Protein AF-A0A3B9VKL6-F1 (afdb_monomer)

Structure (mmCIF, N/CA/C/O backbone):
data_AF-A0A3B9VKL6-F1
#
_entry.id   AF-A0A3B9VKL6-F1
#
loop_
_ato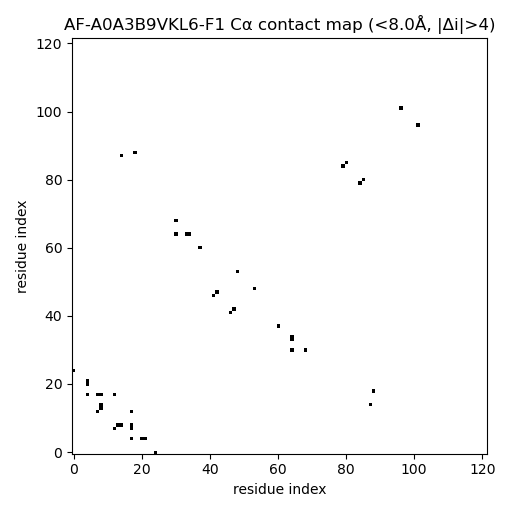m_site.group_PDB
_atom_site.id
_atom_site.type_symbol
_atom_site.label_atom_id
_atom_site.label_alt_id
_atom_site.label_comp_id
_atom_site.label_asym_id
_atom_site.label_entity_id
_atom_site.label_seq_id
_atom_site.pdbx_PDB_ins_code
_atom_site.Cartn_x
_atom_site.Cartn_y
_atom_site.Cartn_z
_atom_site.occupancy
_atom_site.B_iso_or_equiv
_atom_site.auth_seq_id
_atom_site.auth_comp_id
_atom_site.auth_asym_id
_atom_site.auth_atom_id
_atom_site.pdbx_PDB_model_num
ATOM 1 N N . ALA A 1 1 ? -4.324 -10.581 7.704 1.00 67.12 1 ALA A N 1
ATOM 2 C CA . ALA A 1 1 ? -3.921 -9.162 7.576 1.00 67.12 1 ALA A CA 1
ATOM 3 C C . ALA A 1 1 ? -4.707 -8.247 8.523 1.00 67.12 1 ALA A C 1
ATOM 5 O O . ALA A 1 1 ? -4.085 -7.620 9.365 1.00 67.12 1 ALA A O 1
ATOM 6 N N . ARG A 1 2 ? -6.049 -8.212 8.460 1.00 73.31 2 ARG A N 1
ATOM 7 C CA . ARG A 1 2 ? -6.895 -7.395 9.363 1.00 73.31 2 ARG A CA 1
ATOM 8 C C . ARG A 1 2 ? -6.669 -7.653 10.861 1.00 73.31 2 ARG A C 1
ATOM 10 O O . ARG A 1 2 ? -6.453 -6.707 11.604 1.00 73.31 2 ARG A O 1
ATOM 17 N N . GLU A 1 3 ? -6.620 -8.917 11.282 1.00 82.00 3 GLU A N 1
ATOM 18 C CA . GLU A 1 3 ? -6.334 -9.277 12.685 1.00 82.00 3 GLU A CA 1
ATOM 19 C C . GLU A 1 3 ? -4.936 -8.822 13.148 1.00 82.00 3 GLU A C 1
ATOM 21 O O . GLU A 1 3 ? -4.759 -8.449 14.302 1.00 82.00 3 GLU A O 1
ATOM 26 N N . ILE A 1 4 ? -3.955 -8.759 12.236 1.00 86.75 4 ILE A N 1
ATOM 27 C CA . ILE A 1 4 ? -2.611 -8.246 12.547 1.00 86.75 4 ILE A CA 1
ATOM 28 C C . ILE A 1 4 ? -2.682 -6.742 12.828 1.00 86.75 4 ILE A C 1
ATOM 30 O O . ILE A 1 4 ? -2.154 -6.296 13.839 1.00 86.75 4 ILE A O 1
ATOM 34 N N . LEU A 1 5 ? -3.375 -5.969 11.983 1.00 86.06 5 LEU A N 1
ATOM 35 C CA . LEU A 1 5 ? -3.556 -4.523 12.177 1.00 86.06 5 LEU A CA 1
ATOM 36 C C . LEU A 1 5 ? -4.270 -4.201 13.498 1.00 86.06 5 LEU A C 1
ATOM 38 O O . LEU A 1 5 ? -3.831 -3.321 14.228 1.00 86.06 5 LEU A O 1
ATOM 42 N N . ARG A 1 6 ? -5.308 -4.966 13.852 1.00 83.25 6 ARG A N 1
ATOM 43 C CA . ARG A 1 6 ? -5.984 -4.854 15.157 1.00 83.25 6 ARG A CA 1
ATOM 44 C C . ARG A 1 6 ? -5.059 -5.191 16.325 1.00 83.25 6 ARG A C 1
ATOM 46 O O . ARG A 1 6 ? -5.095 -4.525 17.359 1.00 83.25 6 ARG A O 1
ATOM 53 N N . GLY A 1 7 ? -4.203 -6.200 16.161 1.00 87.06 7 GLY A N 1
ATOM 54 C CA . GLY A 1 7 ? -3.145 -6.499 17.123 1.00 87.06 7 GLY A CA 1
ATOM 55 C C . GLY A 1 7 ? -2.233 -5.292 17.354 1.00 87.06 7 GLY A C 1
ATOM 56 O O . GLY A 1 7 ? -1.944 -4.962 18.501 1.00 87.06 7 GLY A O 1
ATOM 57 N N . LEU A 1 8 ? -1.854 -4.578 16.287 1.00 88.38 8 LEU A N 1
ATOM 58 C CA . LEU A 1 8 ? -1.040 -3.357 16.372 1.00 88.38 8 LEU A CA 1
ATOM 59 C C . LEU A 1 8 ? -1.754 -2.219 17.126 1.00 88.38 8 LEU A C 1
ATOM 61 O O . LEU A 1 8 ? -1.115 -1.525 17.916 1.00 88.38 8 LEU A O 1
ATOM 65 N N . GLU A 1 9 ? -3.068 -2.059 16.946 1.00 85.50 9 GLU A N 1
ATOM 66 C CA . GLU A 1 9 ? -3.876 -1.108 17.731 1.00 85.50 9 GLU A CA 1
ATOM 67 C C . GLU A 1 9 ? -3.938 -1.502 19.212 1.00 85.50 9 GLU A C 1
ATOM 69 O O . GLU A 1 9 ? -3.777 -0.658 20.093 1.00 85.50 9 GLU A O 1
ATOM 74 N N . THR A 1 10 ? -4.097 -2.798 19.495 1.00 86.88 10 THR A N 1
ATOM 75 C CA . THR A 1 10 ? -4.142 -3.341 20.865 1.00 86.88 10 THR A CA 1
ATOM 76 C C . THR A 1 10 ? -2.800 -3.166 21.581 1.00 86.88 10 THR A C 1
ATOM 78 O O . THR A 1 10 ? -2.754 -2.879 22.777 1.00 86.88 10 THR A O 1
ATOM 81 N N . LEU A 1 11 ? -1.698 -3.250 20.831 1.00 92.75 11 LEU A N 1
ATOM 82 C CA . LEU A 1 11 ? -0.335 -2.946 21.276 1.00 92.75 11 LEU A CA 1
ATOM 83 C C . LEU A 1 11 ? -0.073 -1.438 21.462 1.00 92.75 11 LEU A C 1
ATOM 85 O O . LEU A 1 11 ? 1.048 -1.057 21.795 1.00 92.75 11 LEU A O 1
ATOM 89 N N . ARG A 1 12 ? -1.091 -0.580 21.286 1.00 89.06 12 ARG A N 1
ATOM 90 C CA . ARG A 1 1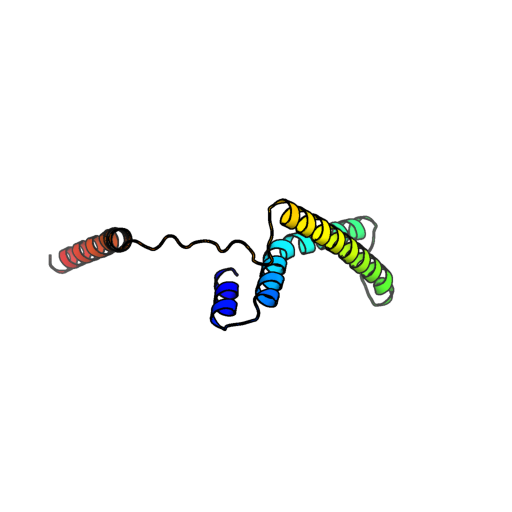2 ? -1.033 0.884 21.447 1.00 89.06 12 ARG A CA 1
ATOM 91 C C . ARG A 1 12 ? -0.016 1.572 20.536 1.00 89.06 12 ARG A C 1
ATOM 93 O O . ARG A 1 12 ? 0.571 2.589 20.911 1.00 89.06 12 ARG A O 1
ATOM 100 N N . LEU A 1 13 ? 0.195 1.045 19.331 1.00 91.06 13 LEU A N 1
ATOM 101 C CA . LEU A 1 13 ? 0.979 1.762 18.329 1.00 91.06 13 LEU A CA 1
ATOM 102 C C . LEU A 1 13 ? 0.267 3.062 17.909 1.00 91.06 13 LEU A C 1
ATOM 104 O O . LEU A 1 13 ? -0.966 3.102 17.887 1.00 91.06 13 LEU A O 1
ATOM 108 N N . PRO A 1 14 ? 1.017 4.121 17.543 1.00 92.38 14 PRO A N 1
ATOM 109 C CA . PRO A 1 14 ? 0.437 5.356 17.028 1.00 92.38 14 PRO A CA 1
ATOM 110 C C . PRO A 1 14 ? -0.526 5.082 15.869 1.00 92.38 14 PRO A C 1
ATOM 112 O O . PRO A 1 14 ? -0.166 4.393 14.910 1.00 92.38 14 PRO A O 1
ATOM 115 N N . SER A 1 15 ? -1.726 5.665 15.927 1.00 87.88 15 SER A N 1
ATOM 116 C CA . SER A 1 15 ? -2.789 5.456 14.933 1.00 87.88 15 SER A CA 1
ATOM 117 C C . SER A 1 15 ? -2.312 5.720 13.502 1.00 87.88 15 SER A C 1
ATOM 119 O O . SER A 1 15 ? -2.641 4.961 12.596 1.00 87.88 15 SER A O 1
ATOM 121 N N . MET A 1 16 ? -1.447 6.718 13.306 1.00 90.56 16 MET A N 1
ATOM 122 C CA . MET A 1 16 ? -0.833 7.026 12.013 1.00 90.56 16 MET A CA 1
ATOM 123 C C . MET A 1 16 ? -0.068 5.835 11.408 1.00 90.56 16 MET A C 1
ATOM 125 O O . MET A 1 16 ? -0.196 5.563 10.216 1.00 90.56 16 MET A O 1
ATOM 129 N N . LEU A 1 17 ? 0.699 5.086 12.210 1.00 91.75 17 LEU A N 1
ATOM 130 C CA . LEU A 1 17 ? 1.451 3.926 11.713 1.00 91.75 17 LEU A CA 1
ATOM 131 C C . LEU A 1 17 ? 0.514 2.786 11.304 1.00 91.75 17 LEU A C 1
ATOM 133 O O . LEU A 1 17 ? 0.717 2.164 10.260 1.00 91.75 17 LEU A O 1
ATOM 137 N N . VAL A 1 18 ? -0.540 2.545 12.088 1.00 91.81 18 VAL A N 1
ATOM 138 C CA . VAL A 1 18 ? -1.565 1.544 11.763 1.00 91.81 18 VAL A CA 1
ATOM 139 C C . VAL A 1 18 ? -2.309 1.932 10.485 1.00 91.81 18 VAL A C 1
ATOM 141 O O . VAL A 1 18 ? -2.546 1.082 9.626 1.00 91.81 18 VAL A O 1
ATOM 144 N N . GLN A 1 19 ? -2.627 3.216 10.308 1.00 91.19 19 GLN A N 1
ATOM 145 C CA . GLN A 1 19 ? -3.259 3.721 9.092 1.00 91.19 19 GLN A CA 1
ATOM 146 C C . GLN A 1 19 ? -2.361 3.523 7.870 1.00 91.19 19 GLN A C 1
ATOM 148 O O . GLN A 1 19 ? -2.822 2.968 6.873 1.00 91.19 19 GLN A O 1
ATOM 153 N N . ILE A 1 20 ? -1.075 3.888 7.950 1.00 92.69 20 ILE A N 1
ATOM 154 C CA . ILE A 1 20 ? -0.108 3.644 6.867 1.00 92.69 20 ILE A CA 1
ATOM 155 C C . ILE A 1 20 ? -0.064 2.150 6.529 1.00 92.69 20 ILE A C 1
ATOM 157 O O . ILE A 1 20 ? -0.198 1.784 5.364 1.00 92.69 20 ILE A O 1
ATOM 161 N N . ALA A 1 21 ? 0.043 1.271 7.528 1.00 92.69 21 ALA A N 1
ATOM 162 C CA . ALA A 1 21 ? 0.045 -0.175 7.311 1.00 92.69 21 ALA A CA 1
ATOM 163 C C . ALA A 1 21 ? -1.267 -0.681 6.678 1.00 92.69 21 ALA A C 1
ATOM 165 O O . ALA A 1 21 ? -1.246 -1.547 5.801 1.00 92.69 21 ALA A O 1
ATOM 166 N N . THR A 1 22 ? -2.408 -0.110 7.068 1.00 91.44 22 THR A N 1
ATOM 167 C CA . THR A 1 22 ? -3.724 -0.414 6.491 1.00 91.44 22 THR A CA 1
ATOM 168 C C . THR A 1 22 ? -3.781 -0.032 5.014 1.00 91.44 22 THR A C 1
ATOM 170 O O . THR A 1 22 ? -4.201 -0.837 4.179 1.00 91.44 22 THR A O 1
ATOM 173 N N . PHE A 1 23 ? -3.307 1.169 4.669 1.00 92.50 23 PHE A N 1
ATOM 174 C CA . PHE A 1 23 ? -3.184 1.616 3.284 1.00 92.50 23 PHE A CA 1
ATOM 175 C C . PHE A 1 23 ? -2.241 0.725 2.485 1.00 92.50 23 PHE A C 1
ATOM 177 O O . PHE A 1 23 ? -2.607 0.295 1.392 1.00 92.50 23 PHE A O 1
ATOM 184 N N . MET A 1 24 ? -1.081 0.379 3.045 1.00 92.56 24 MET A N 1
ATOM 185 C CA . MET A 1 24 ? -0.140 -0.539 2.411 1.00 92.56 24 MET A CA 1
ATOM 186 C C . MET A 1 24 ? -0.810 -1.873 2.095 1.00 92.56 24 MET A C 1
ATOM 188 O O . MET A 1 24 ? -0.782 -2.298 0.950 1.00 92.56 24 MET A O 1
ATOM 192 N N . LEU A 1 25 ? -1.499 -2.501 3.048 1.00 92.12 25 LEU A N 1
ATOM 193 C CA . LEU A 1 25 ? -2.170 -3.785 2.817 1.00 92.12 25 LEU A CA 1
ATOM 194 C C . LEU A 1 25 ? -3.317 -3.702 1.801 1.00 92.12 25 LEU A C 1
ATOM 196 O O . LEU A 1 25 ? -3.555 -4.662 1.071 1.00 92.12 25 LEU A O 1
ATOM 200 N N . ARG A 1 26 ? -4.018 -2.565 1.725 1.00 91.12 26 ARG A N 1
ATOM 201 C CA . ARG A 1 26 ? -5.083 -2.341 0.736 1.00 91.12 26 ARG A CA 1
ATOM 202 C C . ARG A 1 26 ? -4.537 -2.112 -0.674 1.00 91.12 26 ARG A C 1
ATOM 204 O O . ARG A 1 26 ? -5.159 -2.552 -1.639 1.00 91.12 26 ARG A O 1
ATOM 211 N N . TYR A 1 27 ? -3.416 -1.404 -0.796 1.00 95.06 27 TYR A N 1
ATOM 212 C CA . TYR A 1 27 ? -2.868 -0.969 -2.082 1.00 95.06 27 TYR A CA 1
ATOM 213 C C . TYR A 1 27 ? -1.668 -1.790 -2.564 1.00 95.06 27 TYR A C 1
ATOM 215 O O . TYR A 1 27 ? -1.274 -1.623 -3.714 1.00 95.06 27 TYR A O 1
ATOM 223 N N . LEU A 1 28 ? -1.134 -2.714 -1.758 1.00 95.31 28 LEU A N 1
ATOM 224 C CA . LEU A 1 28 ? 0.007 -3.558 -2.125 1.00 95.31 28 LEU A CA 1
ATOM 225 C C . LEU A 1 28 ? -0.248 -4.295 -3.439 1.00 95.31 28 LEU A C 1
ATOM 227 O O . LEU A 1 28 ? 0.534 -4.155 -4.370 1.00 95.31 28 LEU A O 1
ATOM 231 N N . ASN A 1 29 ? -1.379 -4.995 -3.542 1.00 96.38 29 ASN A N 1
ATOM 232 C CA . ASN A 1 29 ? -1.736 -5.728 -4.759 1.00 96.38 29 ASN A CA 1
ATOM 233 C C . ASN A 1 29 ? -1.852 -4.787 -5.963 1.00 96.38 29 ASN A C 1
ATOM 235 O O . ASN A 1 29 ? -1.340 -5.083 -7.029 1.00 96.38 29 ASN A O 1
ATOM 239 N N . VAL A 1 30 ? -2.426 -3.595 -5.778 1.00 96.62 30 VAL A N 1
ATOM 240 C CA . VAL A 1 30 ? -2.557 -2.603 -6.857 1.00 96.62 30 VAL A CA 1
ATOM 241 C C . VAL A 1 30 ? -1.189 -2.159 -7.386 1.00 96.62 30 VAL A C 1
ATOM 243 O O . VAL A 1 30 ? -1.022 -1.999 -8.596 1.00 96.62 30 VAL A O 1
ATOM 246 N N . VAL A 1 31 ? -0.224 -1.940 -6.490 1.00 96.56 31 VAL A N 1
ATOM 247 C CA . VAL A 1 31 ? 1.145 -1.546 -6.848 1.00 96.56 31 VAL A CA 1
ATOM 248 C C . VAL A 1 31 ? 1.891 -2.713 -7.498 1.00 96.56 31 VAL A C 1
ATOM 250 O O . VAL A 1 31 ? 2.562 -2.510 -8.509 1.00 96.56 31 VAL A O 1
ATOM 253 N N . THR A 1 32 ? 1.740 -3.930 -6.972 1.00 97.12 32 THR A N 1
ATOM 254 C CA . THR A 1 32 ? 2.353 -5.138 -7.539 1.00 97.12 32 THR A CA 1
ATOM 255 C C . THR A 1 32 ? 1.813 -5.439 -8.937 1.00 97.12 32 THR A C 1
ATOM 257 O O . THR A 1 32 ? 2.608 -5.646 -9.850 1.00 97.12 32 THR A O 1
ATOM 260 N N . ASP A 1 33 ? 0.499 -5.349 -9.151 1.00 97.94 33 ASP A N 1
ATOM 261 C CA . ASP A 1 33 ? -0.120 -5.539 -10.466 1.00 97.94 33 ASP A CA 1
ATOM 262 C C . ASP A 1 33 ? 0.381 -4.499 -11.480 1.00 97.94 33 ASP A C 1
ATOM 264 O O . ASP A 1 33 ? 0.574 -4.787 -12.662 1.00 97.94 33 ASP A O 1
ATOM 268 N N . GLU A 1 34 ? 0.593 -3.256 -11.041 1.00 97.38 34 GLU A N 1
ATOM 269 C CA . GLU A 1 34 ? 1.148 -2.202 -11.892 1.00 97.38 34 GLU A CA 1
ATOM 270 C C . GLU A 1 34 ? 2.608 -2.489 -12.255 1.00 97.38 34 GLU A C 1
ATOM 272 O O . GLU A 1 34 ? 3.001 -2.367 -13.419 1.00 97.38 34 GLU A O 1
ATOM 277 N N . MET A 1 35 ? 3.402 -2.929 -11.280 1.00 97.25 35 MET A N 1
ATOM 278 C CA . MET A 1 35 ? 4.779 -3.353 -11.501 1.00 97.25 35 MET A CA 1
ATOM 279 C C . MET A 1 35 ? 4.858 -4.533 -12.478 1.00 97.25 35 MET A C 1
ATOM 281 O O . MET A 1 35 ? 5.723 -4.535 -13.360 1.00 97.25 35 MET A O 1
ATOM 285 N N . GLU A 1 36 ? 3.945 -5.498 -12.365 1.00 97.19 36 GLU A N 1
ATOM 286 C CA . GLU A 1 36 ? 3.838 -6.644 -13.265 1.00 97.19 36 GLU A CA 1
ATOM 287 C C . GLU A 1 36 ? 3.475 -6.205 -14.686 1.00 97.19 36 GLU A C 1
ATOM 289 O O . GLU A 1 36 ? 4.197 -6.541 -15.628 1.00 97.19 36 GLU A O 1
ATOM 294 N N . ARG A 1 37 ? 2.451 -5.357 -14.855 1.00 97.12 37 ARG A N 1
ATOM 295 C CA . ARG A 1 37 ? 2.092 -4.772 -16.162 1.00 9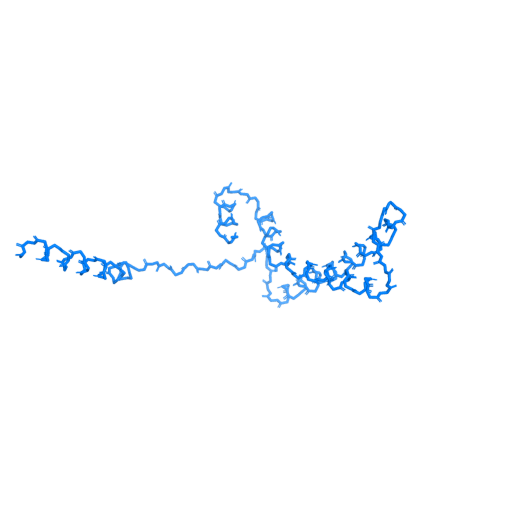7.12 37 ARG A CA 1
ATOM 296 C C . ARG A 1 37 ? 3.278 -4.068 -16.816 1.00 97.12 37 ARG A C 1
ATOM 298 O O . ARG A 1 37 ? 3.542 -4.244 -18.007 1.00 97.12 37 ARG A O 1
ATOM 305 N N . MET A 1 38 ? 4.023 -3.284 -16.040 1.00 96.38 38 MET A N 1
ATOM 306 C CA . MET A 1 38 ? 5.233 -2.618 -16.522 1.00 96.38 38 MET A CA 1
ATOM 307 C C . MET A 1 38 ? 6.330 -3.623 -16.888 1.00 96.38 38 MET A C 1
ATOM 309 O O . MET A 1 38 ? 7.049 -3.404 -17.862 1.00 96.38 38 MET A O 1
ATOM 313 N N . SER A 1 39 ? 6.459 -4.721 -16.140 1.00 95.06 39 SER A N 1
ATOM 314 C CA . SER A 1 39 ? 7.403 -5.803 -16.428 1.00 95.06 39 SER A CA 1
ATOM 315 C C . SER A 1 39 ? 7.092 -6.502 -17.747 1.00 95.06 39 SER A C 1
ATOM 317 O O . SER A 1 39 ? 7.961 -6.562 -18.619 1.00 95.06 39 SER A O 1
ATOM 319 N N . VAL A 1 40 ? 5.840 -6.921 -17.945 1.00 96.75 40 VAL A N 1
ATOM 320 C CA . VAL A 1 40 ? 5.371 -7.541 -19.191 1.00 96.75 40 VAL A CA 1
ATOM 321 C C . VAL A 1 40 ? 5.608 -6.602 -20.374 1.00 96.75 40 VAL A C 1
ATOM 323 O O . VAL A 1 40 ? 6.216 -6.996 -21.365 1.00 96.75 40 VAL A O 1
ATOM 326 N N . ALA A 1 41 ? 5.251 -5.321 -20.244 1.00 96.06 41 ALA A N 1
ATOM 327 C CA . ALA A 1 41 ? 5.461 -4.338 -21.305 1.00 96.06 41 ALA A CA 1
ATOM 328 C C . ALA A 1 41 ? 6.947 -4.104 -21.644 1.00 96.06 41 ALA A C 1
ATOM 330 O O . ALA A 1 41 ? 7.268 -3.716 -22.770 1.00 96.06 41 ALA A O 1
ATOM 331 N N . ARG A 1 42 ? 7.871 -4.282 -20.691 1.00 94.50 42 ARG A N 1
ATOM 332 C CA . ARG A 1 42 ? 9.315 -4.250 -20.974 1.00 94.50 42 ARG A CA 1
ATOM 333 C C . ARG A 1 42 ? 9.749 -5.516 -21.708 1.00 94.50 42 ARG A C 1
ATOM 335 O O . ARG A 1 42 ? 10.415 -5.399 -22.734 1.00 94.50 42 ARG A O 1
ATOM 342 N N . ALA A 1 43 ? 9.331 -6.687 -21.232 1.00 94.62 43 ALA A N 1
ATOM 343 C CA . ALA A 1 43 ? 9.653 -7.970 -21.855 1.00 94.62 43 ALA A CA 1
ATOM 344 C C . ALA A 1 43 ? 9.181 -8.028 -23.319 1.00 94.62 43 ALA A C 1
ATOM 346 O O . ALA A 1 43 ? 9.954 -8.397 -24.200 1.00 94.62 43 ALA A O 1
ATOM 347 N N . SER A 1 44 ? 7.971 -7.538 -23.616 1.00 96.06 44 SER A N 1
ATOM 348 C CA . SER A 1 44 ? 7.443 -7.442 -24.988 1.00 96.06 44 SER A CA 1
ATOM 349 C C . SER A 1 44 ? 8.274 -6.551 -25.917 1.00 96.06 44 SER A C 1
ATOM 351 O O . SER A 1 44 ? 8.239 -6.732 -27.128 1.00 96.06 44 SER A O 1
ATOM 353 N N . ARG A 1 45 ? 9.036 -5.592 -25.373 1.00 93.81 45 ARG A N 1
ATOM 354 C CA . ARG A 1 45 ? 9.958 -4.734 -26.140 1.00 93.81 45 ARG A CA 1
ATOM 355 C C . ARG A 1 45 ? 11.363 -5.339 -26.277 1.00 93.81 45 ARG A C 1
ATOM 357 O O . ARG A 1 45 ? 12.289 -4.631 -26.660 1.00 93.81 45 ARG A O 1
ATOM 364 N N . GLY A 1 46 ? 11.537 -6.618 -25.939 1.00 91.69 46 GLY A N 1
ATOM 365 C CA . GLY A 1 46 ? 12.819 -7.323 -26.014 1.00 91.69 46 GLY A CA 1
ATOM 366 C C . GLY A 1 46 ? 13.773 -7.016 -24.856 1.00 91.69 46 GLY A C 1
ATOM 367 O O . GLY A 1 46 ? 14.971 -7.270 -24.966 1.00 91.69 46 GLY A O 1
ATOM 368 N N . PHE A 1 47 ? 13.280 -6.446 -23.751 1.00 90.50 47 PHE A N 1
ATOM 369 C CA . PHE A 1 47 ? 14.109 -6.203 -22.574 1.00 90.50 47 PHE A CA 1
ATOM 370 C C . PHE A 1 47 ? 14.225 -7.465 -21.715 1.00 90.50 47 PHE A C 1
ATOM 372 O O . PHE A 1 47 ? 13.232 -7.936 -21.164 1.00 90.50 47 PHE A O 1
ATOM 379 N N . ASP A 1 48 ? 15.456 -7.942 -21.545 1.00 87.00 48 ASP A N 1
ATOM 380 C CA . ASP A 1 48 ? 15.821 -9.028 -20.636 1.00 87.00 48 ASP A CA 1
ATOM 381 C C . ASP A 1 48 ? 16.886 -8.525 -19.646 1.00 87.00 48 ASP A C 1
ATOM 383 O O . ASP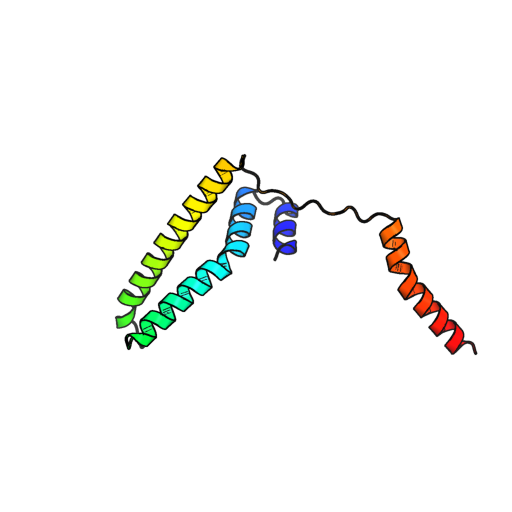 A 1 48 ? 17.906 -7.949 -20.041 1.00 87.00 48 ASP A O 1
ATOM 387 N N . ALA A 1 49 ? 16.626 -8.666 -18.347 1.00 80.31 49 ALA A N 1
ATOM 388 C CA . ALA A 1 49 ? 17.452 -8.090 -17.293 1.00 80.31 49 ALA A CA 1
ATOM 389 C C . ALA A 1 49 ? 18.593 -9.046 -16.913 1.00 80.31 49 ALA A C 1
ATOM 391 O O . ALA A 1 49 ? 18.473 -9.820 -15.969 1.00 80.31 49 ALA A O 1
ATOM 392 N N . LYS A 1 50 ? 19.729 -8.962 -17.618 1.00 80.81 50 LYS A N 1
ATOM 393 C CA . LYS A 1 50 ? 20.879 -9.871 -17.412 1.00 80.81 50 LYS A CA 1
ATOM 394 C C . LYS A 1 50 ? 22.027 -9.309 -16.560 1.00 80.81 50 LYS A C 1
ATOM 396 O O . LYS A 1 50 ? 23.069 -9.946 -16.451 1.00 80.81 50 LYS A O 1
ATOM 401 N N . GLY A 1 51 ? 21.886 -8.119 -15.964 1.00 86.94 51 GLY A N 1
ATOM 402 C CA . GLY A 1 51 ? 22.946 -7.537 -15.126 1.00 86.94 51 GLY A CA 1
ATOM 403 C C . GLY A 1 51 ? 22.830 -6.040 -14.819 1.00 86.94 51 GLY A C 1
ATOM 404 O O . GLY A 1 51 ? 21.822 -5.391 -15.101 1.00 86.94 51 GLY A O 1
ATOM 405 N N . ILE A 1 52 ? 23.906 -5.474 -14.261 1.00 88.50 52 ILE A N 1
ATOM 406 C CA . ILE A 1 52 ? 23.978 -4.095 -13.732 1.00 88.50 52 ILE A CA 1
ATOM 407 C C . ILE A 1 52 ? 23.704 -3.031 -14.808 1.00 88.50 52 ILE A C 1
ATOM 409 O O . ILE A 1 52 ? 23.094 -2.001 -14.529 1.00 88.50 52 ILE A O 1
ATOM 413 N N . ARG A 1 53 ? 24.052 -3.298 -16.076 1.00 85.81 53 ARG A N 1
ATOM 414 C CA . ARG A 1 53 ? 23.783 -2.390 -17.211 1.00 85.81 53 ARG A CA 1
ATOM 415 C C . ARG A 1 53 ? 22.290 -2.058 -17.376 1.00 85.81 53 ARG A C 1
ATOM 417 O O . ARG A 1 53 ? 21.945 -1.017 -17.930 1.00 85.81 53 ARG A O 1
ATOM 424 N N . HIS A 1 54 ? 21.406 -2.913 -16.863 1.00 89.56 54 HIS A N 1
ATOM 425 C CA . HIS A 1 54 ? 19.956 -2.761 -16.953 1.00 89.56 54 HIS A CA 1
ATOM 426 C C . HIS A 1 54 ? 19.349 -1.947 -15.797 1.00 89.56 54 HIS A C 1
ATOM 428 O O . HIS A 1 54 ? 18.167 -1.598 -15.857 1.00 89.56 54 HIS A O 1
ATOM 434 N N . TRP A 1 55 ? 20.134 -1.582 -14.774 1.00 92.12 55 TRP A N 1
ATOM 435 C CA . TRP A 1 55 ? 19.651 -0.837 -13.605 1.00 92.12 55 TRP A CA 1
ATOM 436 C C . TRP A 1 55 ? 19.018 0.500 -13.966 1.00 92.12 55 TRP A C 1
ATOM 438 O O . TRP A 1 55 ? 18.017 0.868 -13.367 1.00 92.12 55 TRP A O 1
ATOM 448 N N . ARG A 1 56 ? 19.520 1.198 -14.993 1.00 92.12 56 ARG A N 1
ATOM 449 C CA . ARG A 1 56 ? 18.910 2.454 -15.456 1.00 92.12 56 ARG A CA 1
ATOM 450 C C . ARG A 1 56 ? 17.457 2.260 -15.904 1.00 92.12 56 ARG A C 1
ATOM 452 O O . ARG A 1 56 ? 16.601 3.085 -15.607 1.00 92.12 56 ARG A O 1
ATOM 459 N N . VAL A 1 57 ? 17.159 1.157 -16.590 1.00 91.56 57 VAL A N 1
ATOM 460 C CA . VAL A 1 57 ? 15.800 0.850 -17.069 1.00 91.56 57 VAL A CA 1
ATOM 461 C C . VAL A 1 57 ? 14.887 0.438 -15.910 1.00 91.56 57 VAL A C 1
ATOM 463 O O . VAL A 1 57 ? 13.719 0.837 -15.862 1.00 91.56 57 VAL A O 1
ATOM 466 N N . LEU A 1 58 ? 15.422 -0.318 -14.948 1.00 93.06 58 LEU A N 1
ATOM 467 C CA . LEU A 1 58 ? 14.701 -0.682 -13.728 1.00 93.06 58 LEU A CA 1
ATOM 468 C C . LEU A 1 58 ? 14.420 0.549 -12.856 1.00 93.06 58 LEU A C 1
ATOM 470 O O . LEU A 1 58 ? 13.294 0.713 -12.401 1.00 93.06 58 LEU A O 1
ATOM 474 N N . ALA A 1 59 ? 15.387 1.455 -12.709 1.00 94.25 59 ALA A N 1
ATOM 475 C CA . ALA A 1 59 ? 15.235 2.714 -11.986 1.00 94.25 59 ALA A CA 1
ATOM 476 C C . ALA A 1 59 ? 14.176 3.617 -12.633 1.00 94.25 59 ALA A C 1
ATOM 478 O O . ALA A 1 59 ? 13.311 4.133 -11.932 1.00 94.25 59 ALA A O 1
ATOM 479 N N . ASN A 1 60 ? 14.160 3.734 -13.967 1.00 94.69 60 ASN A N 1
ATOM 480 C CA . ASN A 1 60 ? 13.096 4.454 -14.679 1.00 94.69 60 ASN A CA 1
ATOM 481 C C . ASN A 1 60 ? 11.713 3.855 -14.397 1.00 94.69 60 ASN A C 1
ATOM 483 O O . ASN A 1 60 ? 10.727 4.573 -14.252 1.00 94.69 60 ASN A O 1
ATOM 487 N N . SER A 1 61 ? 11.641 2.529 -14.302 1.00 95.31 61 SER A N 1
ATOM 488 C CA . SER A 1 61 ? 10.397 1.829 -13.994 1.00 95.31 61 SER A CA 1
ATOM 489 C C . SER A 1 61 ? 9.965 2.038 -12.545 1.00 95.31 61 SER A C 1
ATOM 491 O O . SER A 1 61 ? 8.795 2.292 -12.293 1.00 95.31 61 SER A O 1
ATOM 493 N N . ALA A 1 62 ? 10.901 1.988 -11.599 1.00 96.50 62 ALA A N 1
ATOM 494 C CA . ALA A 1 62 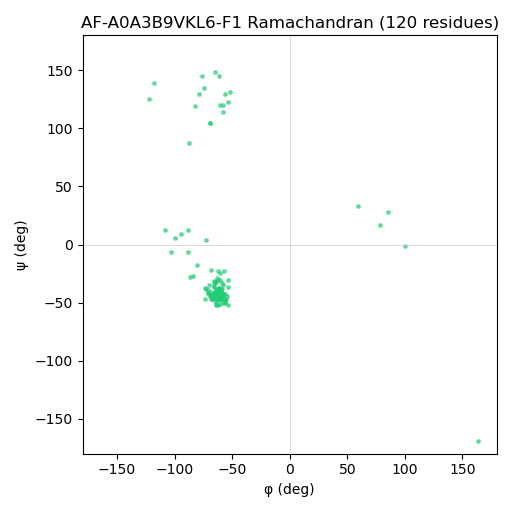? 10.634 2.296 -10.201 1.00 96.50 62 ALA A CA 1
ATOM 495 C C . ALA A 1 62 ? 10.175 3.754 -10.028 1.00 96.50 62 ALA A C 1
ATOM 497 O O . ALA A 1 62 ? 9.195 4.003 -9.335 1.00 96.50 62 ALA A O 1
ATOM 498 N N . GLY A 1 63 ? 10.812 4.704 -10.721 1.00 97.75 63 GLY A N 1
ATOM 499 C CA . GLY A 1 63 ? 10.418 6.114 -10.716 1.00 97.75 63 GLY A CA 1
ATOM 500 C C . GLY A 1 63 ? 9.017 6.337 -11.286 1.00 97.75 63 GLY A C 1
ATOM 501 O O . GLY A 1 63 ? 8.199 7.015 -10.672 1.00 97.75 63 GLY A O 1
ATOM 502 N N . ALA A 1 64 ? 8.692 5.705 -12.417 1.00 97.50 64 ALA A N 1
ATOM 503 C CA . ALA A 1 64 ? 7.346 5.774 -12.982 1.00 97.50 64 ALA A CA 1
ATOM 504 C C . ALA A 1 64 ? 6.290 5.138 -12.059 1.00 97.50 64 ALA A C 1
ATOM 506 O O . ALA A 1 64 ? 5.203 5.695 -11.900 1.00 97.50 64 ALA A O 1
ATOM 507 N N . LEU A 1 65 ? 6.606 4.008 -11.417 1.00 97.69 65 LEU A N 1
ATOM 508 C CA . LEU A 1 65 ? 5.726 3.373 -10.435 1.00 97.69 65 LEU A CA 1
ATOM 509 C C . LEU A 1 65 ? 5.512 4.270 -9.208 1.00 97.69 65 LEU A C 1
ATOM 511 O O . LEU A 1 65 ? 4.383 4.386 -8.731 1.00 97.69 65 LEU A O 1
ATOM 515 N N . PHE A 1 66 ? 6.570 4.928 -8.727 1.00 97.69 66 PHE A N 1
ATOM 516 C CA . PHE A 1 66 ? 6.509 5.871 -7.614 1.00 97.69 66 PHE A CA 1
ATOM 517 C C . PHE A 1 66 ? 5.579 7.044 -7.928 1.00 97.69 66 PHE A C 1
ATOM 519 O O . PHE A 1 66 ? 4.654 7.289 -7.160 1.00 97.69 66 PHE A O 1
ATOM 526 N N . ILE A 1 67 ? 5.755 7.703 -9.080 1.00 97.94 67 ILE A N 1
ATOM 527 C CA . ILE A 1 67 ? 4.901 8.828 -9.497 1.00 97.94 67 ILE A CA 1
ATOM 528 C C . ILE A 1 67 ? 3.435 8.383 -9.572 1.00 97.94 67 ILE A C 1
ATOM 530 O O . ILE A 1 67 ? 2.576 8.990 -8.938 1.00 97.94 67 ILE A O 1
ATOM 534 N N . ARG A 1 68 ? 3.148 7.267 -10.257 1.00 96.88 68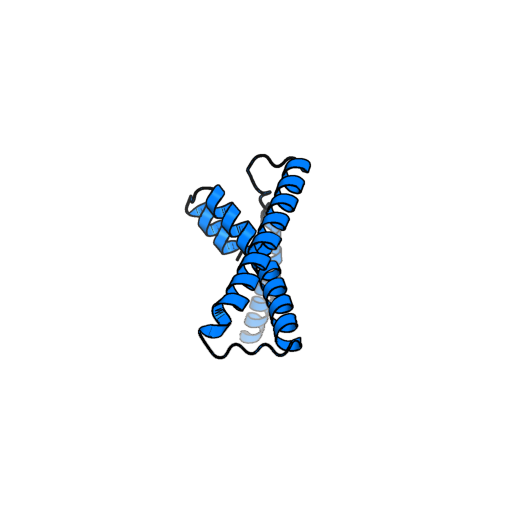 ARG A N 1
ATOM 535 C CA . ARG A 1 68 ? 1.777 6.739 -10.383 1.00 96.88 68 ARG A CA 1
ATOM 536 C C . ARG A 1 68 ? 1.150 6.394 -9.032 1.00 96.88 68 ARG A C 1
ATOM 538 O O . ARG A 1 68 ? -0.043 6.623 -8.828 1.00 96.88 68 ARG A O 1
ATOM 545 N N . SER A 1 69 ? 1.935 5.823 -8.119 1.00 96.50 69 SER A N 1
ATOM 546 C CA . SER A 1 69 ? 1.473 5.451 -6.777 1.00 96.50 69 SER A CA 1
ATOM 547 C C . SER A 1 69 ? 1.231 6.685 -5.910 1.00 96.50 69 SER A C 1
ATOM 549 O O . SER A 1 69 ? 0.225 6.738 -5.207 1.00 96.50 69 SER A O 1
ATOM 551 N N . TYR A 1 70 ? 2.094 7.697 -6.015 1.00 97.00 70 TYR A N 1
ATOM 552 C CA . TYR A 1 70 ? 1.950 8.980 -5.333 1.00 97.00 70 TYR A CA 1
ATOM 553 C C . TYR A 1 70 ? 0.703 9.735 -5.810 1.00 97.00 70 TYR A C 1
ATOM 555 O O . TYR A 1 70 ? -0.168 10.049 -5.005 1.00 97.00 70 TYR A O 1
ATOM 563 N N . GLU A 1 71 ? 0.536 9.915 -7.123 1.00 97.94 71 GLU A N 1
ATOM 564 C CA . GLU A 1 71 ? -0.654 10.547 -7.715 1.00 97.94 71 GLU A CA 1
ATOM 565 C C . GLU A 1 71 ? -1.946 9.799 -7.360 1.00 97.94 71 GLU A C 1
ATOM 567 O O . GLU A 1 71 ? -3.024 10.384 -7.224 1.00 97.94 71 GLU A O 1
ATOM 572 N N . ARG A 1 72 ? -1.875 8.470 -7.226 1.00 96.75 72 ARG A N 1
ATOM 573 C CA . ARG A 1 72 ? -3.002 7.674 -6.735 1.00 96.75 72 ARG A CA 1
ATOM 574 C C . ARG A 1 72 ? -3.270 7.931 -5.255 1.00 96.75 72 ARG A C 1
ATOM 576 O O . ARG A 1 72 ? -4.438 8.070 -4.901 1.00 96.75 72 ARG A O 1
ATOM 583 N N . GLY A 1 73 ? -2.232 7.995 -4.426 1.00 95.69 73 GLY A N 1
ATOM 584 C CA . GLY A 1 73 ? -2.330 8.339 -3.009 1.00 95.69 73 GLY A CA 1
ATOM 585 C C . GLY A 1 73 ? -3.007 9.690 -2.799 1.00 95.69 73 GLY A C 1
ATOM 586 O O . GLY A 1 73 ? -3.995 9.759 -2.075 1.00 95.69 73 GLY A O 1
ATOM 587 N N . GLU A 1 74 ? -2.572 10.715 -3.532 1.00 97.19 74 GLU A N 1
ATOM 588 C CA . GLU A 1 74 ? -3.170 12.055 -3.498 1.00 97.19 74 GLU A CA 1
ATOM 589 C C . GLU A 1 74 ? -4.648 12.032 -3.896 1.00 97.19 74 GLU A C 1
ATOM 591 O O . GLU A 1 74 ? -5.501 12.552 -3.179 1.00 97.19 74 GLU A O 1
ATOM 596 N N . ARG A 1 75 ? -5.002 11.345 -4.992 1.00 97.50 75 ARG A N 1
ATOM 597 C CA . ARG A 1 75 ? -6.411 11.206 -5.401 1.00 97.50 75 ARG A CA 1
ATOM 598 C C . ARG A 1 75 ? -7.268 10.514 -4.344 1.00 97.50 75 ARG A C 1
ATOM 600 O O . ARG A 1 75 ? -8.422 10.889 -4.149 1.00 97.50 75 ARG A O 1
ATOM 607 N N . VAL A 1 76 ? -6.725 9.501 -3.672 1.00 96.50 76 VAL A N 1
ATOM 608 C CA . VAL A 1 76 ? -7.421 8.798 -2.588 1.00 96.50 76 VAL A CA 1
ATOM 609 C C . VAL A 1 76 ? -7.572 9.708 -1.376 1.00 96.50 76 VAL A C 1
ATOM 611 O O . VAL A 1 76 ? -8.665 9.778 -0.824 1.00 96.50 76 VAL A O 1
ATOM 614 N N . HIS A 1 77 ? -6.522 10.430 -0.993 1.00 95.19 77 HIS A N 1
ATOM 615 C CA . HIS A 1 77 ? -6.559 11.357 0.131 1.00 95.19 77 HIS A CA 1
ATOM 616 C C . HIS A 1 77 ? -7.572 12.484 -0.097 1.00 95.19 77 HIS A C 1
ATOM 618 O O . HIS A 1 77 ? -8.418 12.733 0.758 1.00 95.19 77 HIS A O 1
ATOM 624 N N . LEU A 1 78 ? -7.581 13.087 -1.286 1.00 97.44 78 LEU A N 1
ATOM 625 C CA . LEU A 1 78 ? -8.577 14.089 -1.663 1.00 97.44 78 LEU A CA 1
ATOM 626 C C . LEU A 1 78 ? -10.001 13.520 -1.602 1.00 97.44 78 LEU A C 1
ATOM 628 O O . LEU A 1 78 ? -10.888 14.143 -1.025 1.00 97.44 78 LEU A O 1
ATOM 632 N N . ALA A 1 79 ? -10.219 12.303 -2.110 1.00 97.06 79 ALA A N 1
ATOM 633 C CA . ALA A 1 79 ? -11.518 11.640 -2.014 1.00 97.06 79 ALA A CA 1
ATOM 634 C C . ALA A 1 79 ? -11.930 11.333 -0.563 1.00 97.06 79 ALA A C 1
ATOM 636 O O . ALA A 1 79 ? -13.120 11.337 -0.247 1.00 97.06 79 ALA A O 1
ATOM 637 N N . MET A 1 80 ? -10.971 11.057 0.324 1.00 96.00 80 MET A N 1
ATOM 638 C CA . MET A 1 80 ? -11.227 10.888 1.754 1.00 96.00 80 MET A CA 1
ATOM 639 C C . MET A 1 80 ? -11.649 12.208 2.395 1.00 96.00 80 MET A C 1
ATOM 641 O O . MET A 1 80 ? -12.658 12.235 3.097 1.00 96.00 80 MET A O 1
ATOM 645 N N . LEU A 1 81 ? -10.937 13.302 2.113 1.00 96.06 81 LEU A N 1
ATOM 646 C CA . LEU A 1 81 ? -11.297 14.637 2.598 1.00 96.06 81 LEU A CA 1
ATOM 647 C C . LEU A 1 81 ? -12.711 15.027 2.147 1.00 96.06 81 LEU A C 1
ATOM 649 O O . LEU A 1 81 ? -13.515 15.454 2.971 1.00 96.06 81 LEU A O 1
ATOM 653 N N . SER A 1 82 ? -13.069 14.776 0.882 1.00 96.94 82 SER A N 1
ATOM 654 C CA . SER A 1 82 ? -14.430 15.020 0.376 1.00 96.94 82 SER A CA 1
ATOM 655 C C . SER A 1 82 ? -15.515 14.189 1.074 1.00 96.94 82 SER A C 1
ATOM 657 O O . SER A 1 82 ? -16.680 14.573 1.052 1.00 96.94 82 SER A O 1
ATOM 659 N N . ARG A 1 83 ? -15.156 13.056 1.690 1.00 94.62 83 ARG A N 1
ATOM 660 C CA . ARG A 1 83 ? -16.066 12.186 2.457 1.00 94.62 83 ARG A CA 1
ATOM 661 C C . ARG A 1 83 ? -16.072 12.488 3.961 1.00 94.62 83 ARG A C 1
ATOM 663 O O . ARG A 1 83 ? -16.665 11.725 4.714 1.00 94.62 83 ARG A O 1
ATOM 670 N N . GLY A 1 84 ? -15.428 13.574 4.399 1.00 93.62 84 GLY A N 1
ATOM 671 C CA . GLY A 1 84 ? -15.399 13.983 5.806 1.00 93.62 84 GLY A CA 1
ATOM 672 C C . GLY A 1 84 ? -14.304 13.310 6.636 1.00 93.62 84 GLY A C 1
ATOM 673 O O . GLY A 1 84 ? -14.473 13.123 7.837 1.00 93.62 84 GLY A O 1
ATOM 674 N N . TYR A 1 85 ? -13.186 12.922 6.018 1.00 92.19 85 TYR A N 1
ATOM 675 C CA . TYR A 1 85 ? -12.053 12.357 6.749 1.00 92.19 85 TYR A CA 1
ATOM 676 C C . TYR A 1 85 ? -11.481 13.337 7.784 1.00 92.19 85 TYR A C 1
ATOM 678 O O . TYR A 1 85 ? -11.001 14.412 7.431 1.00 92.19 85 TYR A O 1
ATOM 686 N N . SER A 1 86 ? -11.493 12.928 9.054 1.00 89.69 86 SER A N 1
ATOM 687 C CA . SER A 1 86 ? -11.058 13.717 10.217 1.00 89.69 86 SER A CA 1
ATOM 688 C C . SER A 1 86 ? -9.739 13.234 10.839 1.00 89.69 86 SER A C 1
ATOM 690 O O . SER A 1 86 ? -9.381 13.661 11.933 1.00 89.69 86 SER A O 1
ATOM 692 N N . GLY A 1 87 ? -9.004 12.350 10.155 1.00 86.31 87 GLY A N 1
ATOM 693 C CA . GLY A 1 87 ? -7.746 11.780 10.655 1.00 86.31 87 GLY A CA 1
ATOM 694 C C . GLY A 1 87 ? -7.868 10.375 11.249 1.00 86.31 87 GLY A C 1
ATOM 695 O O . GLY A 1 87 ? -6.853 9.788 11.618 1.00 86.31 87 GLY A O 1
ATOM 696 N N . GLU A 1 88 ? -9.075 9.805 11.294 1.00 84.75 88 GLU A N 1
ATOM 697 C CA . GLU A 1 88 ? -9.295 8.391 11.607 1.00 84.75 88 GLU A CA 1
ATOM 698 C C . GLU A 1 88 ? -9.940 7.660 10.429 1.00 84.75 88 GLU A C 1
ATOM 700 O O . GLU A 1 88 ? -10.832 8.175 9.751 1.00 84.75 88 GLU A O 1
ATOM 705 N N . LEU A 1 89 ? -9.473 6.436 10.174 1.00 83.44 89 LEU A N 1
ATOM 706 C CA . LEU A 1 89 ? -10.131 5.540 9.231 1.00 83.44 89 LEU A CA 1
ATOM 707 C C . LEU A 1 89 ? -11.387 4.945 9.882 1.00 83.44 89 LEU A C 1
ATOM 709 O O . LEU A 1 89 ? -11.354 4.661 11.082 1.00 83.44 89 LEU A O 1
ATOM 713 N N . PRO A 1 90 ? -12.467 4.709 9.112 1.00 80.50 90 PRO A N 1
ATOM 714 C CA . PRO A 1 90 ? -13.643 4.020 9.622 1.00 80.50 90 PRO A CA 1
ATOM 715 C C . PRO A 1 90 ? -13.240 2.684 10.243 1.00 80.50 90 PRO A C 1
ATOM 717 O O . PRO A 1 90 ? -12.615 1.847 9.583 1.00 80.50 90 PRO A O 1
ATOM 720 N N . LYS A 1 91 ? -13.579 2.507 11.518 1.00 74.69 91 LYS A N 1
ATOM 721 C CA . LYS A 1 91 ? -13.381 1.244 12.220 1.00 74.69 91 LYS A CA 1
ATOM 722 C C . LYS A 1 91 ? -14.508 0.320 11.790 1.00 74.69 91 LYS A C 1
ATOM 724 O O . LYS A 1 91 ? -15.670 0.707 11.783 1.00 74.69 91 LYS A O 1
ATOM 729 N N . GLU A 1 92 ? -14.144 -0.882 11.374 1.00 68.31 92 GLU A N 1
ATOM 730 C CA . GLU A 1 92 ? -15.119 -1.924 11.081 1.00 68.31 92 GLU A CA 1
ATOM 731 C C . GLU A 1 92 ? -15.734 -2.344 12.420 1.00 68.31 92 GLU A C 1
ATOM 733 O O . GLU A 1 92 ? -15.053 -2.974 13.240 1.00 68.31 92 GLU A O 1
ATOM 738 N N . GLU A 1 93 ? -16.971 -1.907 12.670 1.00 64.50 93 GLU A N 1
ATOM 739 C CA . GLU A 1 93 ? -17.754 -2.323 13.832 1.00 64.50 93 GLU A CA 1
ATOM 740 C C . GLU A 1 93 ? -17.849 -3.850 13.817 1.00 64.50 93 GLU A C 1
ATOM 742 O O . GLU A 1 93 ? -18.128 -4.469 12.788 1.00 64.50 93 GLU A O 1
ATOM 747 N N . ARG A 1 94 ? -17.532 -4.482 14.950 1.00 64.19 94 ARG A N 1
ATOM 748 C CA . ARG A 1 94 ? -17.884 -5.886 15.123 1.00 64.19 94 ARG A CA 1
ATOM 749 C C . ARG A 1 94 ? -19.380 -5.931 15.368 1.00 64.19 94 ARG A C 1
ATOM 751 O O . ARG A 1 94 ? -19.862 -5.216 16.242 1.00 64.19 94 ARG A O 1
ATOM 758 N N . ASP A 1 95 ? -20.059 -6.849 14.697 1.00 65.06 95 ASP A N 1
ATOM 759 C CA . ASP A 1 95 ? -21.283 -7.391 15.261 1.00 65.06 95 ASP A CA 1
ATOM 760 C C . ASP A 1 95 ? -20.907 -7.994 16.620 1.00 65.06 95 ASP A C 1
ATOM 762 O O . ASP A 1 95 ? -20.093 -8.923 16.709 1.00 65.06 95 ASP A O 1
ATOM 766 N N . GLU A 1 96 ? -21.423 -7.413 17.700 1.00 72.25 96 GLU A N 1
ATOM 767 C CA . GLU A 1 96 ? -21.345 -8.045 19.007 1.00 72.25 96 GLU A CA 1
ATOM 768 C C . GLU A 1 96 ? -22.031 -9.406 18.894 1.00 72.25 96 GLU A C 1
ATOM 770 O O . GLU A 1 96 ? -23.201 -9.500 18.518 1.00 72.25 96 GLU A O 1
ATOM 775 N N . VAL A 1 97 ? -21.288 -10.481 19.169 1.00 74.31 97 VAL A N 1
ATOM 776 C CA . VAL A 1 97 ? -21.847 -11.829 19.076 1.00 74.31 97 VAL A CA 1
ATOM 777 C C . VAL A 1 97 ? -22.854 -11.981 20.206 1.00 74.31 97 VAL A C 1
ATOM 779 O O . VAL A 1 97 ? -22.484 -12.120 21.374 1.00 74.31 97 VAL A O 1
ATOM 782 N N . LEU A 1 98 ? -24.137 -11.929 19.859 1.00 81.25 98 LEU A N 1
ATOM 783 C CA . LEU A 1 98 ? -25.217 -12.062 20.826 1.00 81.25 98 LEU A CA 1
ATOM 784 C C . LEU A 1 98 ? -25.131 -13.445 21.495 1.00 81.25 98 LEU A C 1
ATOM 786 O O . LEU A 1 98 ? -24.849 -14.438 20.816 1.00 81.25 98 LEU A O 1
ATOM 790 N N . PRO A 1 99 ? -25.467 -13.574 22.793 1.00 79.69 99 PRO A N 1
ATOM 791 C CA . PRO A 1 99 ? -25.475 -14.867 23.485 1.00 79.69 99 PRO A CA 1
ATOM 792 C C . PRO A 1 99 ? -26.319 -15.929 22.761 1.00 79.69 99 PRO A C 1
ATOM 794 O O . PRO A 1 99 ? -26.006 -17.117 22.779 1.00 79.69 99 PRO A O 1
ATOM 797 N N . GLN A 1 100 ? -27.368 -15.485 22.063 1.00 81.56 100 GLN A N 1
ATOM 798 C CA . GLN A 1 100 ? -28.241 -16.326 21.245 1.00 81.56 100 GLN A CA 1
ATOM 799 C C . GLN A 1 100 ? -27.523 -16.929 20.027 1.00 81.56 100 GLN A C 1
ATOM 801 O O . GLN A 1 100 ? -27.777 -18.079 19.682 1.00 81.56 100 GLN A O 1
ATOM 806 N N . GLN A 1 101 ? -26.598 -16.197 19.399 1.00 84.88 101 GLN A N 1
ATOM 807 C CA . GLN A 1 101 ? -25.804 -16.699 18.272 1.00 84.88 101 GLN A CA 1
ATOM 808 C C . GLN A 1 101 ? -24.799 -17.760 18.729 1.00 84.88 101 GLN A C 1
ATOM 810 O O . GLN A 1 101 ? -24.581 -18.744 18.026 1.00 84.88 101 GLN A O 1
ATOM 815 N N . ILE A 1 102 ? -24.247 -17.603 19.936 1.00 85.88 102 ILE A N 1
ATOM 816 C CA . ILE A 1 102 ? -23.382 -18.610 20.563 1.00 85.88 102 ILE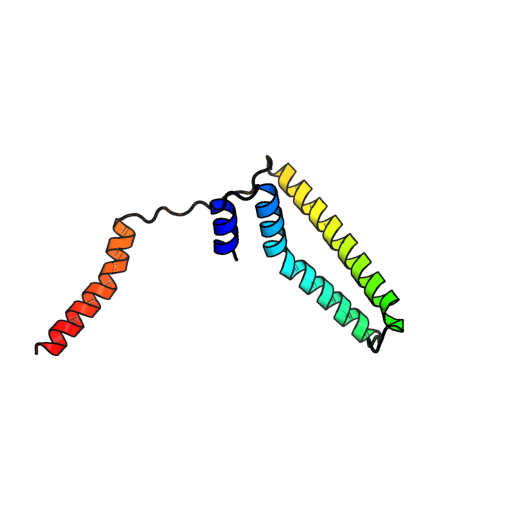 A CA 1
ATOM 817 C C . ILE A 1 102 ? -24.190 -19.877 20.867 1.00 85.88 102 ILE A C 1
ATOM 819 O O . ILE A 1 102 ? -23.757 -20.977 20.529 1.00 85.88 102 ILE A O 1
ATOM 823 N N . ALA A 1 103 ? -25.388 -19.734 21.444 1.00 85.88 103 ALA A N 1
ATOM 824 C CA . ALA A 1 103 ? -26.272 -20.862 21.736 1.00 85.88 103 ALA A CA 1
ATOM 825 C C . ALA A 1 103 ? -26.701 -21.617 20.463 1.00 85.88 103 ALA A C 1
ATOM 827 O O . ALA A 1 103 ? -26.635 -22.845 20.424 1.00 85.88 103 ALA A O 1
ATOM 828 N N . LEU A 1 104 ? -27.075 -20.893 19.401 1.00 86.62 104 LEU A N 1
ATOM 829 C CA . LEU A 1 104 ? -27.409 -21.481 18.099 1.00 86.62 104 LEU A CA 1
ATOM 830 C C . LEU A 1 104 ? -26.199 -22.167 17.449 1.00 86.62 104 LEU A C 1
ATOM 832 O O . LEU A 1 104 ? -26.334 -23.268 16.919 1.00 86.62 104 LEU A O 1
ATOM 836 N N . GLY A 1 105 ? -25.010 -21.563 17.532 1.00 86.75 105 GLY A N 1
ATOM 837 C CA . GLY A 1 105 ? -23.772 -22.153 17.018 1.00 86.75 105 GLY A CA 1
ATOM 838 C C . GLY A 1 105 ? -23.356 -23.431 17.753 1.00 86.75 105 GLY A C 1
ATOM 839 O O . GLY A 1 105 ? -22.817 -24.348 17.135 1.00 86.75 105 GLY A O 1
ATOM 840 N N . LEU A 1 106 ? -23.650 -23.527 19.055 1.00 90.88 106 LEU A N 1
ATOM 841 C CA . LEU A 1 106 ? -23.364 -24.708 19.874 1.00 90.88 106 LEU A CA 1
ATOM 842 C C . LEU A 1 106 ? -24.392 -25.836 19.714 1.00 90.88 106 LEU A C 1
ATOM 844 O O . LEU A 1 106 ? -24.073 -26.976 20.039 1.00 90.88 106 LEU A O 1
ATOM 848 N N . ALA A 1 107 ? -25.589 -25.570 19.187 1.00 90.25 107 ALA A N 1
ATOM 849 C CA . ALA A 1 107 ? -26.634 -26.586 19.0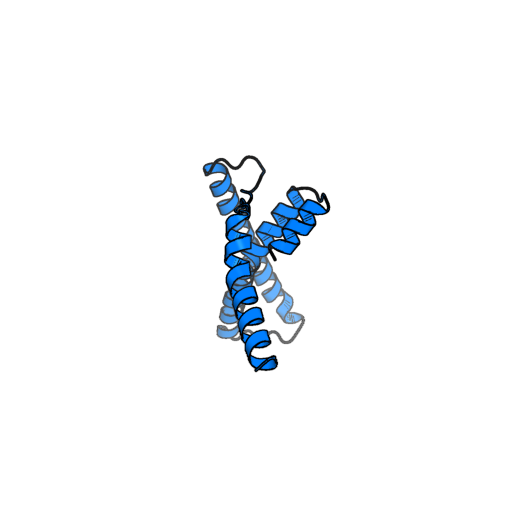49 1.00 90.25 107 ALA A CA 1
ATOM 850 C C . ALA A 1 107 ? -26.218 -27.753 18.131 1.00 90.25 107 ALA A C 1
ATOM 852 O O . ALA A 1 107 ? -26.435 -28.916 18.469 1.00 90.25 107 ALA A O 1
ATOM 853 N N . LEU A 1 108 ? -25.569 -27.456 16.999 1.00 87.62 108 LEU A N 1
ATOM 854 C CA . LEU A 1 108 ? -25.094 -28.464 16.042 1.00 87.62 108 LEU A CA 1
ATOM 855 C C . LEU A 1 108 ? -24.036 -29.423 16.629 1.00 87.62 108 LEU A C 1
ATOM 857 O O . LEU A 1 108 ? -24.242 -30.636 16.542 1.00 87.62 108 LEU A O 1
ATOM 861 N N . PRO A 1 109 ? -22.933 -28.952 17.254 1.00 91.88 109 PRO A N 1
ATOM 862 C CA . PRO A 1 109 ? -21.965 -29.852 17.877 1.00 91.88 109 PRO A CA 1
ATOM 863 C C . PRO A 1 109 ? -22.551 -30.615 19.073 1.00 91.88 109 PRO A C 1
ATOM 865 O O . PRO A 1 109 ? -22.176 -31.767 19.280 1.00 91.88 109 PRO A O 1
ATOM 868 N N . LEU A 1 110 ? -23.498 -30.035 19.824 1.00 92.75 110 LEU A N 1
ATOM 869 C CA . LEU A 1 110 ? -24.157 -30.739 20.931 1.00 92.75 110 LEU A CA 1
ATOM 870 C C . LEU A 1 110 ? -25.024 -31.906 20.441 1.00 92.75 110 LEU A C 1
ATOM 872 O O . LEU A 1 110 ? -24.965 -32.996 21.007 1.00 92.75 110 LEU A O 1
ATOM 876 N N . LEU A 1 111 ? -25.807 -31.693 19.378 1.00 92.88 111 LEU A N 1
ATOM 877 C CA . LEU A 1 111 ? -26.623 -32.744 18.761 1.00 92.88 111 LEU A CA 1
ATOM 878 C C . LEU A 1 111 ? -25.750 -33.856 18.169 1.00 92.88 111 LEU A C 1
ATOM 880 O O . LEU A 1 111 ? -26.054 -35.035 18.350 1.00 92.88 111 LEU A O 1
ATOM 884 N N . ALA A 1 112 ? -24.637 -33.495 17.523 1.00 91.06 112 ALA A N 1
ATOM 885 C CA . ALA A 1 112 ? -23.666 -34.463 17.023 1.00 91.06 112 ALA A CA 1
ATOM 886 C C . ALA A 1 112 ? -23.070 -35.307 18.164 1.00 91.06 112 ALA A C 1
ATOM 888 O O . ALA A 1 112 ? -23.064 -36.536 18.077 1.00 91.06 112 ALA A O 1
ATOM 889 N N . LEU A 1 113 ? -22.648 -34.670 19.262 1.00 94.19 113 LEU A N 1
ATOM 890 C CA . LEU A 1 113 ? -22.131 -35.354 20.450 1.00 94.19 113 LEU A CA 1
ATOM 891 C C . LEU A 1 113 ? -23.171 -36.309 21.057 1.00 94.19 113 LEU A C 1
ATOM 893 O O . LEU A 1 113 ? -22.847 -37.454 21.364 1.00 94.19 113 LEU A O 1
ATOM 897 N N . LEU A 1 114 ? -24.423 -35.863 21.189 1.00 94.69 114 LEU A N 1
ATOM 898 C CA . LEU A 1 114 ? -25.527 -36.688 21.686 1.00 94.69 114 LEU A CA 1
ATOM 899 C C . LEU A 1 114 ? -25.750 -37.919 20.804 1.00 94.69 114 LEU A C 1
ATOM 901 O O . LEU A 1 114 ? -25.848 -39.027 21.324 1.00 94.69 114 LEU A O 1
ATOM 905 N N . SER A 1 115 ? -25.779 -37.745 19.480 1.00 92.69 115 SER A N 1
ATOM 906 C CA . SER A 1 115 ? -25.955 -38.862 18.544 1.00 92.69 115 SER A CA 1
ATOM 907 C C . SER A 1 115 ? -24.813 -39.884 18.619 1.00 92.69 115 SER A C 1
ATOM 909 O O . SER A 1 115 ? -25.064 -41.088 18.597 1.00 92.69 115 SER A O 1
ATOM 911 N N . LEU A 1 116 ? -23.570 -39.419 18.790 1.00 93.75 116 LEU A N 1
ATOM 912 C CA . LEU A 1 116 ? -22.395 -40.273 18.947 1.00 93.75 116 LEU A CA 1
ATOM 913 C C . LEU A 1 116 ? -22.467 -41.083 20.249 1.00 93.75 116 LEU A C 1
ATOM 915 O O . LEU A 1 116 ? -22.224 -42.285 20.243 1.00 93.75 116 LEU A O 1
ATOM 919 N N . LEU A 1 117 ? -22.827 -40.435 21.359 1.00 94.44 117 LEU A N 1
ATOM 920 C CA . LEU A 1 117 ? -22.958 -41.092 22.660 1.00 94.44 117 LEU A CA 1
ATOM 921 C C . LEU A 1 117 ? -24.067 -42.148 22.655 1.00 94.44 117 LEU A C 1
ATOM 923 O O . LEU A 1 117 ? -23.867 -43.238 23.183 1.00 94.44 117 LEU A O 1
ATOM 927 N N . ILE A 1 118 ? -25.202 -41.854 22.016 1.00 94.44 118 ILE A N 1
ATOM 928 C CA . ILE A 1 118 ? -26.295 -42.820 21.835 1.00 94.44 118 ILE A CA 1
ATOM 929 C C . ILE A 1 118 ? -25.811 -44.029 21.026 1.00 94.44 118 ILE A C 1
ATOM 931 O O . ILE A 1 118 ? -26.088 -45.160 21.406 1.00 94.44 118 ILE A O 1
ATOM 935 N N . SER A 1 119 ? -25.044 -43.804 19.955 1.00 91.25 119 SER A N 1
ATOM 936 C CA . SER A 1 119 ? -24.491 -44.883 19.130 1.00 91.25 119 SER A CA 1
ATOM 937 C C . SER A 1 119 ? -23.420 -45.730 19.826 1.00 91.25 119 SER A C 1
ATOM 939 O O . SER A 1 119 ? -23.152 -46.828 19.357 1.00 91.25 119 SER A O 1
ATOM 941 N N . ILE A 1 120 ? -22.756 -45.222 20.868 1.00 91.31 120 ILE A N 1
AT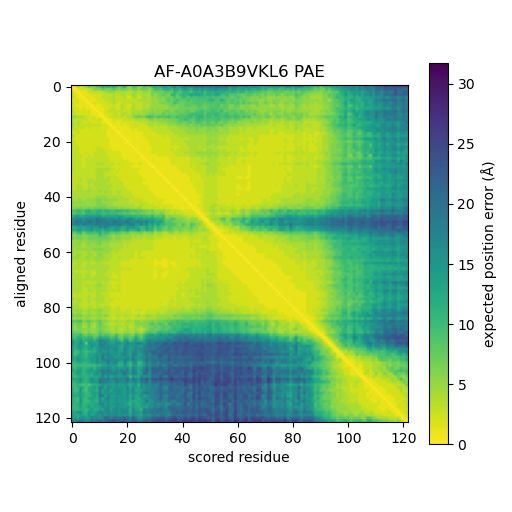OM 942 C CA . ILE A 1 120 ? -21.749 -45.971 21.643 1.00 91.31 120 ILE A CA 1
ATOM 943 C C . ILE A 1 120 ? -22.409 -46.792 22.761 1.00 91.31 120 ILE A C 1
ATOM 945 O O . ILE A 1 120 ? -21.855 -47.798 23.197 1.00 91.31 120 ILE A O 1
ATOM 949 N N . LEU A 1 121 ? -23.560 -46.335 23.260 1.00 87.44 121 LEU A N 1
ATOM 950 C CA . LEU A 1 121 ? -24.268 -46.955 24.379 1.00 87.44 121 LEU A CA 1
ATOM 951 C C . LEU A 1 121 ? -25.179 -48.122 23.955 1.00 87.44 121 LEU A C 1
ATOM 953 O O . LEU A 1 121 ? -25.452 -48.994 24.779 1.00 87.44 121 LEU A O 1
ATOM 957 N N . ILE A 1 122 ? -25.668 -48.103 22.711 1.00 81.00 122 ILE A N 1
ATOM 958 C CA . ILE A 1 122 ? -26.486 -49.156 22.080 1.00 81.00 122 ILE A CA 1
ATOM 959 C C . ILE A 1 122 ? -25.569 -50.171 21.401 1.00 81.00 122 ILE A C 1
ATOM 961 O O . ILE A 1 122 ? -25.821 -51.384 21.576 1.00 81.00 122 ILE A O 1
#

Solvent-accessible surface area (backbone atoms only — not comparable to full-atom values): 7293 Å² total; per-residue (Å²): 109,70,70,59,52,52,48,43,54,74,69,65,50,61,65,67,59,51,51,51,52,51,50,46,70,70,43,46,63,63,52,50,53,49,52,48,54,54,48,53,60,38,43,76,73,71,53,73,87,86,54,77,90,44,46,66,60,51,50,53,49,51,51,53,50,47,52,56,50,48,56,48,50,52,54,49,50,52,54,37,50,78,72,67,56,82,88,65,77,88,73,84,77,73,80,75,81,47,72,66,57,55,54,60,65,47,47,58,61,51,52,52,51,51,52,52,52,54,66,72,75,108

Sequence (122 aa):
AREILRGLETLRLPSMLVQIATFMLRYLNVVTDEMERMSVARASRGFDAKGIRHWRVLANSAGALFIRSYERGERVHLAMLSRGYSGELPKEERDEVLPQQIALGLALPLLALLSLLISILI

Nearest PDB structures (foldseek):
  5x3x-assembly2_q  TM=7.151E-01  e=2.273E-04  Rhodobacter capsulatus
  6tdu-assembly1_Q  TM=3.551E-01  e=6.096E+00  Euglena gracilis

Mean predicted aligned error: 8.64 Å

Secondary structure (DSSP, 8-state):
-HHHHHHHHHTT--HHHHHHHHHHHHHHHHHHHHHHHHHHHHHTTT----SGGGHHHHHHHHHHHHHHHHHHHHHHHHHHHHTT--S-PPP-------HHHHHHHHHHHHHHHHHHHHHHH-

Foldseek 3Di:
DVVVLVVCVVVVDDQVVSVVVVVCVVCVVVLVVLLVVVVVVCVVVVDDCPDDVCVVVVVVSVVVSVVVVVVVVVVVVVVCVVVVNPPHDDDDDDPPCDVVNVVVVVPVVVVVVVVVVVVVVD

pLDDT: mean 90.17, std 7.62, range [64.19, 97.94]

Radius of gyration: 25.16 Å; Cα contacts (8 Å, |Δi|>4): 23; chains: 1; bounding box: 52×64×50 Å